Protein AF-A0A1M2W6X0-F1 (afdb_monomer_lite)

Radius of gyration: 15.28 Å; chains: 1; bounding box: 39×34×28 Å

Structure (mmCIF, N/CA/C/O backbone):
data_AF-A0A1M2W6X0-F1
#
_entry.id   AF-A0A1M2W6X0-F1
#
loop_
_atom_site.group_PDB
_atom_site.id
_atom_site.type_symbol
_atom_site.label_atom_id
_atom_site.label_alt_id
_atom_site.label_comp_id
_atom_site.label_asym_id
_atom_site.label_entity_id
_atom_site.label_seq_id
_atom_site.pdbx_PDB_ins_code
_atom_site.Cartn_x
_atom_site.Cartn_y
_atom_site.Cartn_z
_atom_site.occupancy
_atom_site.B_iso_or_equiv
_atom_site.auth_seq_id
_atom_site.auth_comp_id
_atom_site.auth_asym_id
_atom_site.auth_atom_id
_atom_site.pdbx_PDB_model_num
ATOM 1 N N . MET A 1 1 ? 27.328 -4.811 -1.852 1.00 53.09 1 MET A N 1
ATOM 2 C CA . MET A 1 1 ? 26.279 -4.370 -2.796 1.00 53.09 1 MET A CA 1
ATOM 3 C C . MET A 1 1 ? 25.040 -5.207 -2.527 1.00 53.09 1 MET A C 1
ATOM 5 O O . MET A 1 1 ? 25.185 -6.416 -2.402 1.00 53.09 1 MET A O 1
ATOM 9 N N . SER A 1 2 ? 23.873 -4.590 -2.330 1.00 62.09 2 SER A N 1
ATOM 10 C CA . SER A 1 2 ? 22.621 -5.323 -2.089 1.00 62.09 2 SER A CA 1
ATOM 11 C C . SER A 1 2 ? 22.048 -5.816 -3.416 1.00 62.09 2 SER A C 1
ATOM 13 O O . SER A 1 2 ? 22.007 -5.051 -4.377 1.00 62.09 2 SER A O 1
ATOM 15 N N . TYR A 1 3 ? 21.563 -7.059 -3.455 1.00 60.62 3 TYR A N 1
ATOM 16 C CA . TYR A 1 3 ? 20.865 -7.635 -4.612 1.00 60.62 3 TYR A CA 1
ATOM 17 C C . TYR A 1 3 ? 19.702 -6.749 -5.100 1.00 60.62 3 TYR A C 1
ATOM 19 O O . TYR A 1 3 ? 19.447 -6.654 -6.297 1.00 60.62 3 TYR A O 1
ATOM 27 N N . ALA A 1 4 ? 19.043 -6.044 -4.172 1.00 61.59 4 ALA A N 1
ATOM 28 C CA . ALA A 1 4 ? 17.888 -5.192 -4.450 1.00 61.59 4 ALA A CA 1
ATOM 29 C C . ALA A 1 4 ? 18.212 -3.902 -5.227 1.00 61.59 4 ALA A C 1
ATOM 31 O O . ALA A 1 4 ? 17.295 -3.253 -5.721 1.00 61.59 4 ALA A O 1
ATOM 32 N N . THR A 1 5 ? 19.485 -3.502 -5.307 1.00 66.25 5 THR A N 1
ATOM 33 C CA . THR A 1 5 ? 19.906 -2.226 -5.915 1.00 66.25 5 THR A CA 1
ATOM 34 C C . THR A 1 5 ? 20.802 -2.401 -7.139 1.00 66.25 5 THR A C 1
AT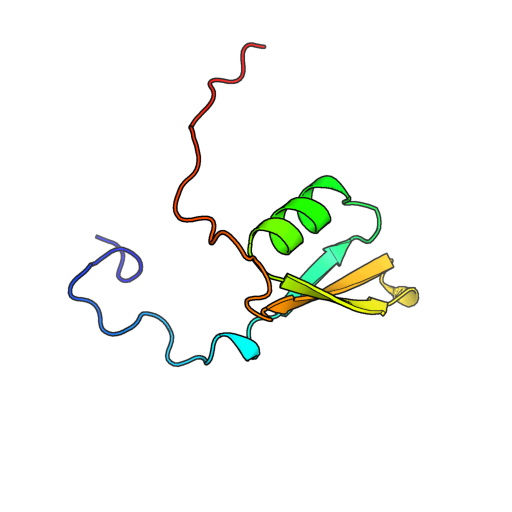OM 36 O O . THR A 1 5 ? 21.286 -1.409 -7.675 1.00 66.25 5 THR A O 1
ATOM 39 N N . ASP A 1 6 ? 21.079 -3.637 -7.554 1.00 71.56 6 ASP A N 1
ATOM 40 C CA . ASP A 1 6 ? 21.937 -3.909 -8.706 1.00 71.56 6 ASP A CA 1
ATOM 41 C C . ASP A 1 6 ? 21.118 -3.808 -10.012 1.00 71.56 6 ASP A C 1
ATOM 43 O O . ASP A 1 6 ? 20.136 -4.536 -10.173 1.00 71.56 6 ASP A O 1
ATOM 47 N N . PRO A 1 7 ? 21.481 -2.913 -10.950 1.00 67.56 7 PRO A N 1
ATOM 48 C CA . PRO A 1 7 ? 20.763 -2.746 -12.215 1.00 67.56 7 PRO A CA 1
ATOM 49 C C . PRO A 1 7 ? 20.897 -3.948 -13.164 1.00 67.56 7 PRO A C 1
ATOM 51 O O . PRO A 1 7 ? 20.125 -4.051 -14.113 1.00 67.56 7 PRO A O 1
ATOM 54 N N . SER A 1 8 ? 21.863 -4.842 -12.927 1.00 73.12 8 SER A N 1
ATOM 55 C CA . SER A 1 8 ? 22.026 -6.104 -13.656 1.00 73.12 8 SER A CA 1
ATOM 56 C C . SER A 1 8 ? 21.238 -7.266 -13.040 1.00 73.12 8 SER A C 1
ATOM 58 O O . SER A 1 8 ? 21.158 -8.338 -13.647 1.00 73.12 8 SER A O 1
ATOM 60 N N . SER A 1 9 ? 20.624 -7.065 -11.867 1.00 67.44 9 SER A N 1
ATOM 61 C CA . SER A 1 9 ? 19.750 -8.068 -11.264 1.00 67.44 9 SER A CA 1
ATOM 62 C C . SER A 1 9 ? 18.527 -8.320 -12.154 1.00 67.44 9 SER A C 1
ATOM 64 O O . SER A 1 9 ? 17.918 -7.369 -12.655 1.00 67.44 9 SER A O 1
ATOM 66 N N . PRO A 1 10 ? 18.103 -9.588 -12.324 1.00 68.69 10 PRO A N 1
ATOM 67 C CA . PRO A 1 10 ? 16.811 -9.886 -12.930 1.00 68.69 10 PRO A CA 1
ATOM 68 C C . PRO A 1 10 ? 15.708 -9.177 -12.139 1.00 68.69 10 PRO A C 1
ATOM 70 O O . PRO A 1 10 ? 15.882 -8.939 -10.942 1.00 68.69 10 PRO A O 1
ATOM 73 N N . SER A 1 11 ? 14.594 -8.843 -12.812 1.00 63.06 11 SER A N 1
ATOM 74 C CA . SER A 1 11 ? 13.482 -8.086 -12.216 1.00 63.06 11 SER A CA 1
ATOM 75 C C . SER A 1 11 ? 13.256 -8.534 -10.765 1.00 63.06 11 SER A C 1
ATOM 77 O O . SER A 1 11 ? 12.974 -9.718 -10.545 1.00 63.06 11 SER A O 1
ATOM 79 N N . PRO A 1 12 ? 13.461 -7.641 -9.778 1.00 66.31 12 PRO A N 1
ATOM 80 C CA . PRO A 1 12 ? 13.821 -8.039 -8.416 1.00 66.31 12 PRO A CA 1
ATOM 81 C C . PRO A 1 12 ? 12.729 -8.831 -7.693 1.00 66.31 12 PRO A C 1
ATOM 83 O O . PRO A 1 12 ? 13.000 -9.445 -6.662 1.00 66.31 12 PRO A O 1
ATOM 86 N N . LEU A 1 13 ? 11.509 -8.858 -8.237 1.00 67.56 13 LEU A N 1
ATOM 87 C CA . LEU A 1 13 ? 10.403 -9.673 -7.760 1.00 67.56 13 LEU A CA 1
ATOM 88 C C . LEU A 1 13 ? 9.617 -10.230 -8.962 1.00 67.56 13 LEU A C 1
ATOM 90 O O . LEU A 1 13 ? 9.061 -9.444 -9.730 1.00 67.56 13 LEU A O 1
ATOM 94 N N . PRO A 1 14 ? 9.472 -11.562 -9.114 1.00 77.25 14 PRO A N 1
ATOM 95 C CA . PRO A 1 14 ? 8.591 -12.176 -10.113 1.00 77.25 14 PRO A CA 1
ATOM 96 C C . PRO A 1 14 ? 7.112 -12.070 -9.692 1.00 77.25 14 PRO A C 1
ATOM 98 O O . PRO A 1 14 ? 6.338 -13.021 -9.794 1.00 77.25 14 PRO A O 1
ATOM 101 N N . VAL A 1 15 ? 6.713 -10.917 -9.159 1.00 81.56 15 VAL A N 1
ATOM 102 C CA . VAL A 1 15 ? 5.376 -10.646 -8.639 1.00 81.56 15 VAL A CA 1
ATOM 103 C C . VAL A 1 15 ? 4.747 -9.594 -9.536 1.00 81.56 15 VAL A C 1
ATOM 105 O O . VAL A 1 15 ? 5.325 -8.534 -9.761 1.00 81.56 15 VAL A O 1
ATOM 108 N N . ARG A 1 16 ? 3.560 -9.892 -10.069 1.00 85.06 16 ARG A N 1
ATOM 109 C CA . ARG A 1 16 ? 2.822 -8.913 -10.870 1.00 85.06 16 ARG A CA 1
ATOM 110 C C . ARG A 1 16 ? 2.401 -7.741 -9.990 1.00 85.06 16 ARG A C 1
ATOM 112 O O . ARG A 1 16 ? 1.970 -7.956 -8.857 1.00 85.06 16 ARG A O 1
ATOM 119 N N . SER A 1 17 ? 2.488 -6.527 -10.513 1.00 85.12 17 SER A N 1
ATOM 120 C CA . SER A 1 17 ? 2.240 -5.293 -9.766 1.00 85.12 17 SER A CA 1
ATOM 121 C C . SER A 1 17 ? 0.852 -5.266 -9.119 1.00 85.12 17 SER A C 1
ATOM 123 O O . SER A 1 17 ? 0.710 -4.816 -7.990 1.00 85.12 17 SER A O 1
ATOM 125 N N . GLU A 1 18 ? -0.165 -5.845 -9.761 1.00 86.38 18 GLU A N 1
ATOM 126 C CA . GLU A 1 18 ? -1.546 -5.901 -9.250 1.00 86.38 18 GLU A CA 1
ATOM 127 C C . GLU A 1 18 ? -1.701 -6.829 -8.029 1.00 86.38 18 GLU A C 1
ATOM 129 O O . GLU A 1 18 ? -2.768 -6.908 -7.417 1.00 86.38 18 GLU A O 1
ATOM 134 N N . LYS A 1 19 ? -0.648 -7.581 -7.679 1.00 90.69 19 LYS A N 1
ATOM 135 C CA . LYS A 1 19 ? -0.573 -8.410 -6.468 1.00 90.69 19 LYS A CA 1
ATOM 136 C C . LYS A 1 19 ? 0.048 -7.673 -5.283 1.00 90.69 19 LYS A C 1
ATOM 138 O O . LYS A 1 19 ? 0.092 -8.243 -4.196 1.00 90.69 19 LYS A O 1
ATOM 143 N N . LEU A 1 20 ? 0.509 -6.436 -5.467 1.00 92.81 20 LEU A N 1
ATOM 144 C CA . LEU A 1 20 ? 1.029 -5.618 -4.378 1.00 92.81 20 LEU A CA 1
ATOM 145 C C . LEU A 1 20 ? -0.124 -5.105 -3.511 1.00 92.81 20 LEU A C 1
ATOM 147 O O . LEU A 1 20 ? -1.068 -4.479 -4.001 1.00 92.81 20 LEU A O 1
ATOM 151 N N . VAL A 1 21 ? -0.020 -5.368 -2.210 1.00 95.88 21 VAL A N 1
ATOM 152 C CA . VAL A 1 21 ? -1.010 -4.996 -1.197 1.00 95.88 21 VAL A CA 1
ATOM 153 C C . VAL A 1 21 ? -0.302 -4.297 -0.044 1.00 95.88 21 VAL A C 1
ATOM 155 O O . VAL A 1 21 ? 0.743 -4.757 0.412 1.00 95.88 21 VAL A O 1
ATOM 158 N N . ALA A 1 22 ? -0.891 -3.210 0.445 1.00 96.81 22 ALA A N 1
ATOM 159 C CA . ALA A 1 22 ? -0.475 -2.522 1.659 1.00 96.81 22 ALA A CA 1
ATOM 160 C C . ALA A 1 22 ? -1.613 -2.549 2.684 1.00 96.81 22 ALA A C 1
ATOM 162 O O . ALA A 1 22 ? -2.782 -2.399 2.328 1.00 96.81 22 ALA A O 1
ATOM 163 N N . ARG A 1 23 ? -1.268 -2.728 3.960 1.00 97.88 23 ARG A N 1
ATOM 164 C CA . ARG A 1 23 ? -2.194 -2.593 5.089 1.00 97.88 23 ARG A CA 1
ATOM 165 C C . ARG A 1 23 ? -1.694 -1.469 5.975 1.00 97.88 23 ARG A C 1
ATOM 167 O O . ARG A 1 23 ? -0.539 -1.488 6.391 1.00 97.88 23 ARG A O 1
ATOM 174 N N . ILE A 1 24 ? -2.533 -0.465 6.184 1.00 98.00 24 ILE A N 1
ATOM 175 C CA . ILE A 1 24 ? -2.166 0.769 6.879 1.00 98.00 24 ILE A CA 1
ATOM 176 C C . ILE A 1 24 ? -3.213 1.029 7.954 1.00 98.00 24 ILE A C 1
ATOM 178 O O . ILE A 1 24 ? -4.404 0.902 7.681 1.00 98.00 24 ILE A O 1
ATOM 182 N N . GLY A 1 25 ? -2.776 1.407 9.158 1.00 98.12 25 GLY A N 1
ATOM 183 C CA . GLY A 1 25 ? -3.683 1.854 10.215 1.00 98.12 25 GLY A CA 1
ATOM 184 C C . GLY A 1 25 ? -4.592 2.972 9.704 1.00 98.12 25 GLY A C 1
ATOM 185 O O . GLY A 1 25 ? -4.140 3.908 9.047 1.00 98.12 25 GLY A O 1
ATOM 186 N N . ASP A 1 26 ? -5.880 2.883 9.989 1.00 96.81 26 ASP A N 1
ATOM 187 C CA . ASP A 1 26 ? -6.919 3.667 9.331 1.00 96.81 26 ASP A CA 1
ATOM 188 C C . ASP A 1 26 ? -6.953 5.149 9.747 1.00 96.81 26 ASP A C 1
ATOM 190 O O . ASP A 1 26 ? -7.612 5.961 9.093 1.00 96.81 26 ASP A O 1
ATOM 194 N N . LYS A 1 27 ? -6.194 5.484 10.797 1.00 97.50 27 LYS A N 1
ATOM 195 C CA . LYS A 1 27 ? -5.883 6.835 11.287 1.00 97.50 27 LYS A CA 1
ATOM 196 C C . LYS A 1 27 ? -4.554 7.381 10.739 1.00 97.50 27 LYS A C 1
ATOM 198 O O . LYS A 1 27 ? -4.247 8.554 10.946 1.00 97.50 27 LYS A O 1
ATOM 203 N N . ASN A 1 28 ? -3.744 6.574 10.045 1.00 97.44 28 ASN A N 1
ATOM 204 C CA . ASN A 1 28 ? -2.462 6.995 9.464 1.00 97.44 28 ASN A CA 1
ATOM 205 C C . ASN A 1 28 ? -2.661 7.620 8.077 1.00 97.44 28 ASN A C 1
ATOM 207 O O . ASN A 1 28 ? -2.183 7.144 7.044 1.00 97.44 28 ASN A O 1
ATOM 211 N N . GLU A 1 29 ? -3.376 8.733 8.094 1.00 96.75 29 GLU A N 1
ATOM 212 C CA . GLU A 1 29 ? -3.727 9.524 6.927 1.00 96.75 29 GLU A CA 1
ATOM 213 C C . GLU A 1 29 ? -2.506 9.934 6.059 1.00 96.75 29 GLU A C 1
ATOM 215 O O . GLU A 1 29 ? -2.595 9.844 4.832 1.00 96.75 29 GLU A O 1
ATOM 220 N N . PRO A 1 30 ? -1.329 10.313 6.614 1.00 96.81 30 PRO A N 1
ATOM 221 C CA . PRO A 1 30 ? -0.149 10.604 5.793 1.00 96.81 30 PRO A CA 1
ATOM 222 C C . PRO A 1 30 ? 0.325 9.414 4.949 1.00 96.81 30 PRO A C 1
ATOM 224 O O . PRO A 1 30 ? 0.695 9.595 3.789 1.00 96.81 30 PRO A O 1
ATOM 227 N N . SER A 1 31 ? 0.299 8.201 5.509 1.00 96.44 31 SER A N 1
ATOM 228 C CA . SER A 1 31 ? 0.732 6.998 4.790 1.00 96.44 31 SER A CA 1
ATOM 229 C C . SER A 1 31 ? -0.290 6.580 3.738 1.00 96.44 31 SER A C 1
ATOM 231 O O . SER A 1 31 ? 0.097 6.205 2.637 1.00 96.44 31 SER A O 1
ATOM 233 N N . ILE A 1 32 ? -1.587 6.702 4.033 1.00 96.75 32 ILE A N 1
ATOM 234 C CA . ILE A 1 32 ? -2.654 6.428 3.058 1.00 96.75 32 ILE A CA 1
ATOM 235 C C . ILE A 1 32 ? -2.456 7.301 1.811 1.00 96.75 32 ILE A C 1
ATOM 237 O O . ILE A 1 32 ? -2.318 6.769 0.709 1.00 96.75 32 ILE A O 1
ATOM 241 N N . ARG A 1 33 ? -2.291 8.619 1.992 1.00 94.56 33 ARG A N 1
ATOM 242 C CA . ARG A 1 33 ? -2.049 9.559 0.884 1.00 94.56 33 ARG A CA 1
ATOM 243 C C . ARG A 1 33 ? -0.765 9.283 0.107 1.00 94.56 33 ARG A C 1
ATOM 245 O O . ARG A 1 33 ? -0.721 9.469 -1.110 1.00 94.56 33 ARG A O 1
ATOM 252 N N . LEU A 1 34 ? 0.296 8.850 0.790 1.00 93.38 34 LEU A N 1
ATOM 253 C CA . LEU A 1 34 ? 1.529 8.433 0.123 1.00 93.38 34 LEU A CA 1
ATOM 254 C C . LEU A 1 34 ? 1.253 7.274 -0.840 1.00 93.38 34 LEU A C 1
ATOM 256 O O . LEU A 1 34 ? 1.648 7.340 -2.001 1.00 93.38 34 LEU A O 1
ATOM 260 N N . PHE A 1 35 ? 0.560 6.234 -0.380 1.00 94.50 35 PHE A N 1
ATOM 261 C CA . PHE A 1 35 ? 0.276 5.063 -1.206 1.00 94.50 35 PHE A CA 1
ATOM 262 C C . PHE A 1 35 ? -0.698 5.374 -2.348 1.00 94.50 35 PHE A C 1
ATOM 264 O O . PHE A 1 35 ? -0.487 4.894 -3.461 1.00 94.50 35 PHE A O 1
ATOM 271 N N . GLU A 1 36 ? -1.686 6.240 -2.132 1.00 93.56 36 GLU A N 1
ATOM 272 C CA . GLU A 1 36 ? -2.540 6.751 -3.213 1.00 93.56 36 GLU A CA 1
ATOM 273 C C . GLU A 1 36 ? -1.715 7.435 -4.313 1.00 93.56 36 GLU A C 1
ATOM 275 O O . GLU A 1 36 ? -1.857 7.118 -5.495 1.00 93.56 36 GLU A O 1
ATOM 280 N N . LYS A 1 37 ? -0.760 8.298 -3.936 1.00 90.75 37 LYS A N 1
ATOM 281 C CA . LYS A 1 37 ? 0.166 8.945 -4.883 1.00 90.75 37 LYS A CA 1
ATOM 282 C C . LYS A 1 37 ? 1.048 7.938 -5.634 1.00 90.75 37 LYS A C 1
ATOM 284 O O . LYS A 1 37 ? 1.375 8.145 -6.806 1.00 90.75 37 LYS A O 1
ATOM 289 N N . LEU A 1 38 ? 1.420 6.838 -4.981 1.00 91.31 38 LEU A N 1
ATOM 290 C CA . LEU A 1 38 ? 2.173 5.739 -5.593 1.00 91.31 38 LEU A CA 1
ATOM 291 C C . LEU A 1 38 ? 1.326 4.879 -6.550 1.00 91.31 38 LEU A C 1
ATOM 293 O O . LEU A 1 38 ? 1.885 4.008 -7.209 1.00 91.31 38 LEU A O 1
ATOM 297 N N . GLY A 1 39 ? 0.018 5.130 -6.676 1.00 92.19 39 GLY A N 1
ATOM 298 C CA . GLY A 1 39 ? -0.877 4.393 -7.575 1.00 92.19 39 GLY A CA 1
ATOM 299 C C . GLY A 1 39 ? -1.593 3.217 -6.910 1.00 92.19 39 GLY A C 1
ATOM 300 O O . GLY A 1 39 ? -2.009 2.284 -7.599 1.00 92.19 39 GLY A O 1
ATOM 301 N N . PHE A 1 40 ? -1.712 3.235 -5.581 1.00 94.88 40 PHE A N 1
ATOM 302 C CA . PHE A 1 40 ? -2.585 2.323 -4.852 1.00 94.88 40 PHE A CA 1
ATOM 303 C C . PHE A 1 40 ? -3.987 2.917 -4.685 1.00 94.88 40 PHE A C 1
ATOM 305 O O . PHE A 1 40 ? -4.185 4.127 -4.716 1.00 94.88 40 PHE A O 1
ATOM 312 N N . SER A 1 41 ? -4.975 2.058 -4.465 1.00 94.94 41 SER A N 1
ATOM 313 C CA . SER A 1 41 ? -6.341 2.462 -4.129 1.00 94.94 41 SER A CA 1
ATOM 314 C C . SER A 1 41 ? -6.853 1.640 -2.952 1.00 94.94 41 SER A C 1
ATOM 316 O O . SER A 1 41 ? -6.570 0.442 -2.866 1.00 94.94 41 SER A O 1
ATOM 318 N N . VAL A 1 42 ? -7.605 2.267 -2.044 1.00 95.69 42 VAL A N 1
ATOM 319 C CA . VAL A 1 42 ? -8.264 1.561 -0.936 1.00 95.69 42 VAL A CA 1
ATOM 320 C C . VAL A 1 42 ? -9.275 0.571 -1.510 1.00 95.69 42 VAL A C 1
ATOM 322 O O . VAL A 1 42 ? -10.147 0.935 -2.293 1.00 95.69 42 VAL A O 1
ATOM 325 N N . THR A 1 43 ? -9.162 -0.689 -1.105 1.00 96.44 43 THR A N 1
ATOM 326 C CA . THR A 1 43 ? -10.051 -1.775 -1.550 1.00 96.44 43 THR A CA 1
ATOM 327 C C . THR A 1 43 ? -10.928 -2.309 -0.430 1.00 96.44 43 THR A C 1
ATOM 329 O O . THR A 1 43 ? -12.017 -2.818 -0.687 1.00 96.44 43 THR A O 1
ATOM 332 N N . LYS A 1 44 ? -10.478 -2.185 0.823 1.00 96.25 44 LYS A N 1
ATOM 333 C CA . LYS A 1 44 ? -11.213 -2.656 1.996 1.00 96.25 44 LYS A CA 1
ATOM 334 C C . LYS A 1 44 ? -10.842 -1.835 3.224 1.00 96.25 44 LYS A C 1
ATOM 336 O O . LYS A 1 44 ? -9.683 -1.479 3.405 1.00 96.25 44 LYS A O 1
ATOM 341 N N . ARG A 1 45 ? -11.810 -1.604 4.111 1.00 96.69 45 ARG A N 1
ATOM 342 C CA . ARG A 1 45 ? -11.566 -1.148 5.486 1.00 96.69 45 ARG A CA 1
ATOM 343 C C . ARG A 1 45 ? -11.874 -2.298 6.442 1.00 96.69 45 ARG A C 1
ATOM 345 O O . ARG A 1 45 ? -12.918 -2.939 6.329 1.00 96.69 45 ARG A O 1
ATOM 352 N N . VAL A 1 46 ? -10.944 -2.603 7.338 1.00 96.19 46 VAL A N 1
ATOM 353 C CA . VAL A 1 46 ? -11.016 -3.728 8.272 1.00 96.19 46 VAL A CA 1
ATOM 354 C C . VAL A 1 46 ? -11.127 -3.180 9.691 1.00 96.19 46 VAL A C 1
ATOM 356 O O . VAL A 1 46 ? -10.131 -3.019 10.388 1.00 96.19 46 VAL A O 1
ATOM 359 N N . ALA A 1 47 ? -12.362 -2.895 10.111 1.00 94.06 47 ALA A N 1
ATOM 360 C CA . ALA A 1 47 ? -12.650 -2.213 11.376 1.00 94.06 47 ALA A CA 1
ATOM 361 C C . ALA A 1 47 ? -12.085 -2.935 12.613 1.00 94.06 47 ALA A C 1
ATOM 363 O O . ALA A 1 47 ? -11.613 -2.280 13.530 1.00 94.06 47 ALA A O 1
ATOM 364 N N . VAL A 1 48 ? -12.070 -4.275 12.614 1.00 96.19 48 VAL A N 1
ATOM 365 C CA . VAL A 1 48 ? -11.543 -5.087 13.732 1.00 96.19 48 VAL A CA 1
ATOM 366 C C . VAL A 1 48 ? -10.063 -4.806 14.012 1.00 96.19 48 VAL A C 1
ATOM 368 O O . VAL A 1 48 ? -9.633 -4.904 15.155 1.00 96.19 48 VAL A O 1
ATOM 371 N N . PHE A 1 49 ? -9.296 -4.447 12.981 1.00 94.56 49 PHE A N 1
ATOM 372 C CA . PHE A 1 49 ? -7.873 -4.129 13.108 1.00 94.56 49 PHE A CA 1
ATOM 373 C C . PHE A 1 49 ? -7.589 -2.629 13.019 1.00 94.56 49 PHE A C 1
ATOM 375 O O . PHE A 1 49 ? -6.426 -2.254 13.038 1.00 94.56 49 PHE A O 1
ATOM 382 N N . GLU A 1 50 ? -8.621 -1.783 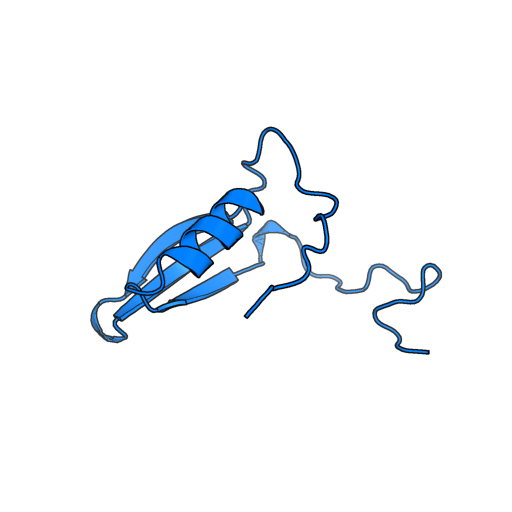12.900 1.00 97.69 50 GLU A N 1
ATOM 383 C CA . GLU A 1 50 ? -8.460 -0.352 12.614 1.00 97.69 50 GLU A CA 1
ATOM 384 C C . GLU A 1 50 ? -7.502 -0.109 11.429 1.00 97.69 50 GLU A C 1
ATOM 386 O O . GLU A 1 50 ? -6.587 0.704 11.500 1.00 97.69 50 GLU A O 1
ATOM 391 N N . GLU A 1 51 ? -7.677 -0.850 10.329 1.00 97.88 51 GLU A N 1
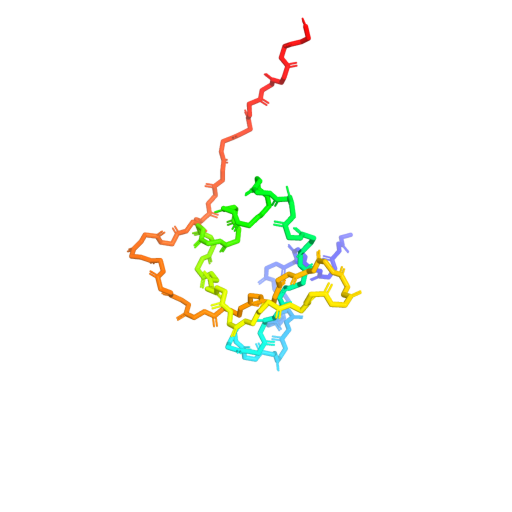ATOM 392 C CA . GLU A 1 51 ? -6.794 -0.801 9.155 1.00 97.88 51 GLU A CA 1
ATOM 393 C C . GLU A 1 51 ? -7.567 -0.607 7.846 1.00 97.88 51 GLU A C 1
ATOM 395 O O . GLU A 1 51 ? -8.741 -0.964 7.712 1.00 97.88 51 GLU A O 1
ATOM 400 N N . VAL A 1 52 ? -6.868 -0.114 6.829 1.00 98.06 52 VAL A N 1
ATOM 401 C CA . VAL A 1 52 ? -7.287 -0.137 5.427 1.00 98.06 52 VAL A CA 1
ATOM 402 C C . VAL A 1 52 ? -6.346 -1.019 4.606 1.00 98.06 52 VAL A C 1
ATOM 404 O O . VAL A 1 52 ? -5.131 -0.998 4.791 1.00 98.06 52 VAL A O 1
ATOM 407 N N . GLU A 1 53 ? -6.912 -1.794 3.684 1.00 97.94 53 GLU A N 1
ATOM 408 C CA . GLU A 1 53 ? -6.185 -2.523 2.644 1.00 97.94 53 GLU A CA 1
ATOM 409 C C . GLU A 1 53 ? -6.169 -1.678 1.368 1.00 97.94 53 GLU A C 1
ATOM 411 O O . GLU A 1 53 ? -7.229 -1.314 0.846 1.00 97.94 53 GLU A O 1
ATOM 416 N N . LEU A 1 54 ? -4.979 -1.411 0.834 1.00 97.12 54 LEU A N 1
ATOM 417 C CA . LEU A 1 54 ? -4.783 -0.763 -0.457 1.00 97.12 54 LEU A CA 1
ATOM 418 C C . LEU A 1 54 ? -4.122 -1.728 -1.439 1.00 97.12 54 LEU A C 1
ATOM 420 O O . LEU A 1 54 ? -3.232 -2.488 -1.061 1.00 97.12 54 LEU A O 1
ATOM 424 N N . ARG A 1 55 ? -4.517 -1.669 -2.712 1.00 96.06 55 ARG A N 1
ATOM 425 C CA . ARG A 1 55 ? -3.915 -2.468 -3.791 1.00 96.06 55 ARG A CA 1
ATOM 426 C C . ARG A 1 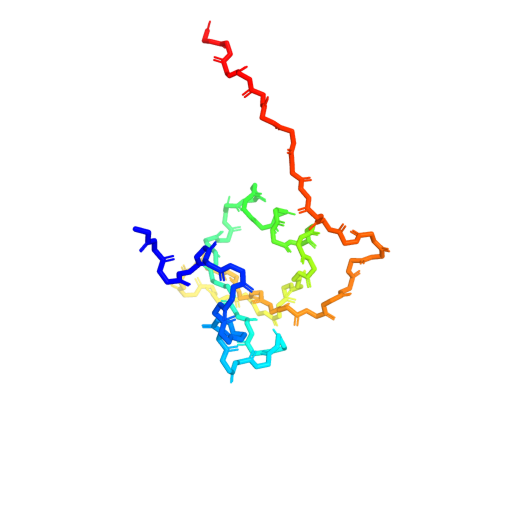55 ? -3.367 -1.580 -4.882 1.00 96.06 55 ARG A C 1
ATOM 428 O O . ARG A 1 55 ? -3.971 -0.552 -5.175 1.00 96.06 55 ARG A O 1
ATOM 435 N N . TYR A 1 56 ? -2.253 -1.986 -5.481 1.00 93.50 56 TYR A N 1
ATOM 436 C CA . TYR A 1 56 ? -1.707 -1.273 -6.626 1.00 93.50 56 TYR A CA 1
ATOM 437 C C . TYR A 1 56 ? -2.610 -1.475 -7.843 1.00 93.50 56 TYR A C 1
ATOM 439 O O . TYR A 1 56 ? -2.881 -2.603 -8.257 1.00 93.50 56 TYR A O 1
ATOM 447 N N . THR A 1 57 ? -3.078 -0.368 -8.399 1.00 90.38 57 THR A N 1
ATOM 448 C CA . THR A 1 57 ? -3.965 -0.324 -9.567 1.00 90.38 57 THR A CA 1
ATOM 449 C C . THR A 1 57 ? -3.329 0.439 -10.727 1.00 90.38 57 THR A C 1
ATOM 451 O O . THR A 1 57 ? -3.866 0.418 -11.830 1.00 90.38 57 THR A O 1
ATOM 454 N N . GLY A 1 58 ? -2.192 1.110 -10.498 1.00 82.19 58 GLY A N 1
ATOM 455 C CA . GLY A 1 58 ? -1.526 1.934 -11.508 1.00 82.19 58 GLY A CA 1
ATOM 456 C C . GLY A 1 58 ? -2.337 3.170 -11.905 1.00 82.19 58 GLY A C 1
ATOM 457 O O . GLY A 1 58 ? -2.109 3.739 -12.966 1.00 82.19 58 GLY A O 1
ATOM 458 N N . THR A 1 59 ? -3.296 3.598 -11.076 1.00 68.19 59 THR A N 1
ATOM 459 C CA . THR A 1 59 ? -4.229 4.694 -11.395 1.00 68.19 59 THR A CA 1
ATOM 460 C C . THR A 1 59 ? -3.615 6.090 -11.279 1.00 68.19 59 THR A C 1
ATOM 462 O O . THR A 1 59 ? -4.338 7.082 -11.357 1.00 68.19 59 THR A O 1
ATOM 465 N N . ASN A 1 60 ? -2.302 6.212 -11.069 1.00 73.75 60 ASN A N 1
ATOM 466 C CA . ASN A 1 60 ? -1.649 7.513 -11.034 1.00 73.75 60 ASN A CA 1
ATOM 467 C C . ASN A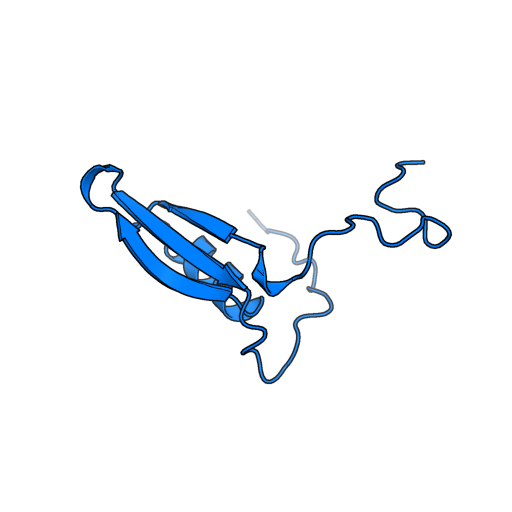 1 60 ? -1.366 8.007 -12.460 1.00 73.75 60 ASN A C 1
ATOM 469 O O . ASN A 1 60 ? -0.447 7.541 -13.124 1.00 73.75 60 ASN A O 1
ATOM 473 N N . SER A 1 61 ? -2.118 9.017 -12.915 1.00 67.06 61 SER A N 1
ATOM 474 C CA . SER A 1 61 ? -1.897 9.658 -14.226 1.00 67.06 61 SER A CA 1
ATOM 475 C C . SER A 1 61 ? -0.473 10.199 -14.406 1.00 67.06 61 SER A C 1
ATOM 477 O O . SER A 1 61 ? 0.010 10.301 -15.530 1.00 67.06 61 SER A O 1
ATOM 479 N N . THR A 1 62 ? 0.207 10.516 -13.299 1.00 74.25 62 THR A N 1
ATOM 480 C CA . THR A 1 62 ? 1.621 10.894 -13.277 1.00 74.25 62 THR A CA 1
ATOM 481 C C . THR A 1 62 ? 2.366 9.940 -12.342 1.00 74.25 62 THR A C 1
ATOM 483 O O . THR A 1 62 ? 2.229 10.076 -11.120 1.00 74.25 62 THR A O 1
ATOM 486 N N . PRO A 1 63 ? 3.143 8.974 -12.867 1.00 69.69 63 PRO A N 1
ATOM 487 C CA . PRO A 1 63 ? 3.880 8.042 -12.029 1.00 69.69 63 PRO A CA 1
ATOM 488 C C . PRO A 1 63 ? 4.914 8.799 -11.195 1.00 69.69 63 PRO A C 1
ATOM 490 O O . PRO A 1 63 ? 5.683 9.616 -11.704 1.00 69.69 63 PRO A O 1
ATOM 493 N N . TRP A 1 64 ? 4.929 8.541 -9.889 1.00 71.75 64 TRP A N 1
ATOM 494 C CA . TRP A 1 64 ? 5.966 9.076 -9.017 1.00 71.75 64 TRP A CA 1
ATOM 495 C C . TRP A 1 64 ? 7.264 8.289 -9.241 1.00 71.75 64 TRP A C 1
ATOM 497 O O . TRP A 1 64 ? 7.343 7.117 -8.888 1.00 71.75 64 TRP A O 1
ATOM 507 N N . ILE A 1 65 ? 8.260 8.930 -9.862 1.00 72.81 65 ILE A N 1
ATOM 508 C CA . ILE A 1 65 ? 9.550 8.306 -10.219 1.00 72.81 65 ILE A CA 1
ATOM 509 C C . ILE A 1 65 ? 10.612 8.577 -9.143 1.00 72.81 65 ILE A C 1
ATOM 511 O O . ILE A 1 65 ? 11.429 7.712 -8.841 1.00 72.81 65 ILE A O 1
ATOM 515 N N . ALA A 1 66 ? 10.602 9.777 -8.554 1.00 75.56 66 ALA A N 1
ATOM 516 C CA . ALA A 1 66 ? 11.552 10.190 -7.527 1.00 75.56 66 ALA A CA 1
ATOM 517 C C . ALA A 1 66 ? 10.986 11.322 -6.652 1.00 75.56 66 ALA A C 1
ATOM 519 O O . ALA A 1 66 ? 10.083 12.060 -7.056 1.00 75.56 66 ALA A O 1
ATOM 520 N N . GLY A 1 67 ? 11.531 11.467 -5.443 1.00 73.94 67 GLY A N 1
ATOM 521 C CA . GLY A 1 67 ? 11.219 12.556 -4.514 1.00 73.94 67 GLY A CA 1
ATOM 522 C C . GLY A 1 67 ? 12.389 13.516 -4.320 1.00 73.94 67 GLY A C 1
ATOM 523 O O . GLY A 1 67 ? 13.535 13.184 -4.610 1.00 73.94 67 GLY A O 1
ATOM 524 N N . THR A 1 68 ? 12.093 14.697 -3.781 1.00 78.62 68 THR A N 1
ATOM 525 C CA . THR A 1 68 ? 13.106 15.673 -3.360 1.00 78.62 68 THR A CA 1
ATOM 526 C C . THR A 1 68 ? 13.431 15.452 -1.886 1.00 78.62 68 THR A C 1
ATOM 528 O O . THR A 1 68 ? 12.525 15.424 -1.055 1.00 78.62 68 THR A O 1
ATOM 531 N N . ILE A 1 69 ? 14.713 15.303 -1.544 1.00 74.50 69 ILE A N 1
ATOM 532 C CA . ILE A 1 69 ? 15.154 15.219 -0.146 1.00 74.50 69 ILE A CA 1
ATOM 533 C C . ILE A 1 69 ? 15.105 16.626 0.453 1.00 74.50 69 ILE A C 1
ATOM 535 O O . ILE A 1 69 ? 15.917 17.483 0.105 1.00 74.50 69 ILE A O 1
ATOM 539 N N . THR A 1 70 ? 14.167 16.869 1.363 1.00 79.94 70 THR A N 1
ATOM 540 C CA . THR A 1 70 ? 14.115 18.115 2.135 1.00 79.94 70 THR A CA 1
ATOM 541 C C . THR A 1 70 ? 14.809 17.896 3.474 1.00 79.94 70 THR A C 1
ATOM 543 O O . THR A 1 70 ? 14.475 16.964 4.204 1.00 79.94 70 THR A O 1
ATOM 546 N N . LYS A 1 71 ? 15.789 18.743 3.810 1.00 75.69 71 LYS A N 1
ATOM 547 C CA . LYS A 1 71 ? 16.370 18.743 5.157 1.00 75.69 71 LYS A CA 1
ATOM 548 C C . LYS A 1 71 ? 15.305 19.220 6.141 1.00 75.69 71 LYS A C 1
ATOM 550 O O . LYS A 1 71 ? 14.746 20.297 5.956 1.00 75.69 71 LYS A O 1
ATOM 555 N N . LEU A 1 72 ? 15.028 18.412 7.161 1.00 78.31 72 LEU A N 1
ATOM 556 C CA . LEU A 1 72 ? 14.156 18.807 8.259 1.00 78.31 72 LEU A CA 1
ATOM 557 C C . LEU A 1 72 ? 14.935 19.801 9.130 1.00 78.31 72 LEU A C 1
ATOM 559 O O . LEU A 1 72 ? 15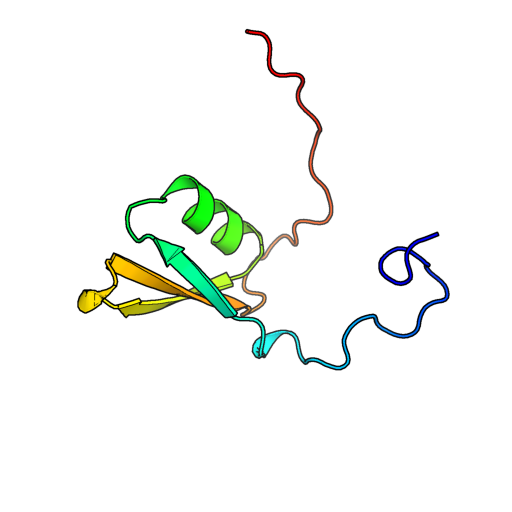.900 19.414 9.787 1.00 78.31 72 LEU A O 1
ATOM 563 N N . THR A 1 73 ? 14.572 21.079 9.088 1.00 67.56 73 THR A N 1
ATOM 564 C CA . THR A 1 73 ? 15.084 22.056 10.053 1.00 67.56 73 THR A CA 1
ATOM 565 C C . THR A 1 73 ? 14.248 21.913 11.321 1.00 67.56 73 THR A C 1
ATOM 567 O O . THR A 1 73 ? 13.029 22.075 11.258 1.00 67.56 73 THR A O 1
ATOM 570 N N . MET A 1 74 ? 14.895 21.512 12.418 1.00 55.75 74 MET A N 1
ATOM 571 C CA . MET A 1 74 ? 14.304 21.461 13.761 1.00 55.75 74 MET A CA 1
ATOM 572 C C . MET A 1 74 ? 14.097 22.862 14.326 1.00 55.75 74 MET A C 1
ATOM 574 O O . MET A 1 74 ? 14.958 23.728 14.047 1.00 55.75 74 MET A O 1
#

pLDDT: mean 84.15, std 13.23, range [53.09, 98.12]

Organism: Trametes pubescens (NCBI:txid154538)

Foldseek 3Di:
DDLVPDPPRDPSDPDDQQPDKDKAQLPPVVVQVVVVQQQWDFDDQDVVRNITMIGHPNPHPDHDPDDDDDDDDD

Secondary structure (DSSP, 8-state):
--GGG-TTSS-S----GGG-EEEEETT-HHHHHHHHHTTEEEEEEEGGGTEEEEEE----SS------------

Sequence (74 aa):
MSYATDPSSPSPLPVRSEKLVARIGDKNEPSIRLFEKLGFSVTKRVAVFEEVELRYTGTNSTPWIAGTITKLTM